Protein AF-A0A1B6IC34-F1 (afdb_monomer)

InterPro domains:
  IPR011598 Myc-type, basic helix-loop-helix (bHLH) domain [PF00010] (54-105)
  IPR011598 Myc-type, basic helix-loop-helix (bHLH) domain [PS50888] (53-105)
  IPR011598 Myc-type, basic helix-loop-helix (bHLH) domain [SM00353] (59-111)
  IPR032660 Transcription factor ATOH8, basic helix-loop-helix domain [cd11421] (47-114)
  IPR036638 Helix-loop-helix DNA-binding domain superfamily [G3DSA:4.10.280.10] (43-116)
  IPR036638 Helix-loop-helix DNA-binding domain superfamily [SSF47459] (51-109)
  IPR050359 Basic helix-loop-helix transcription factors [PTHR19290] (27-142)

Structure (mmCIF, N/CA/C/O backbone):
data_AF-A0A1B6IC34-F1
#
_entry.id   AF-A0A1B6IC34-F1
#
loop_
_atom_site.group_PDB
_atom_site.id
_atom_site.type_symbol
_atom_site.label_atom_id
_atom_site.label_alt_id
_atom_site.label_comp_id
_atom_site.label_asym_id
_atom_site.label_entity_id
_a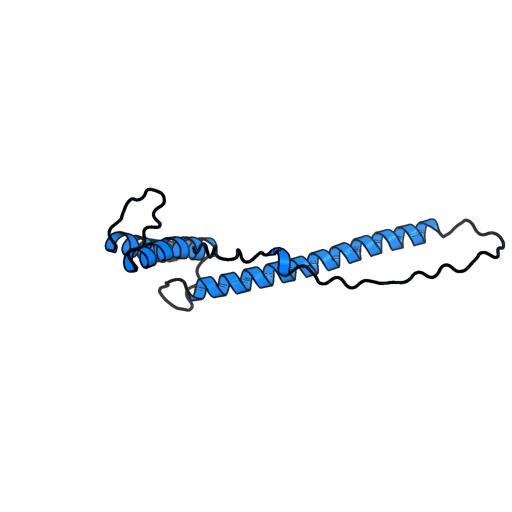tom_site.label_seq_id
_atom_site.pdbx_PDB_ins_code
_atom_site.Cartn_x
_atom_site.Cartn_y
_atom_site.Cartn_z
_atom_site.occupancy
_atom_site.B_iso_or_equiv
_atom_site.auth_seq_id
_atom_site.auth_comp_id
_atom_site.auth_asym_id
_atom_site.auth_atom_id
_atom_site.pdbx_PDB_model_num
ATOM 1 N N . ASP A 1 1 ? -5.465 -38.919 10.423 1.00 40.28 1 ASP A N 1
ATOM 2 C CA . ASP A 1 1 ? -6.513 -38.558 9.458 1.00 40.28 1 ASP A CA 1
ATOM 3 C C . ASP A 1 1 ? -7.105 -37.241 9.945 1.00 40.28 1 ASP A C 1
ATOM 5 O O . ASP A 1 1 ? -7.629 -37.231 11.043 1.00 40.28 1 ASP A O 1
ATOM 9 N N . SER A 1 2 ? -6.859 -36.056 9.394 1.00 43.56 2 SER A N 1
ATOM 10 C CA . SER A 1 2 ? -6.513 -35.659 8.033 1.00 43.56 2 SER A CA 1
ATOM 11 C C . SER A 1 2 ? -5.591 -34.439 8.106 1.00 43.56 2 SER A C 1
ATOM 13 O O . SER A 1 2 ? -5.920 -33.436 8.734 1.00 43.56 2 SER A O 1
ATOM 15 N N . GLY A 1 3 ? -4.408 -34.538 7.503 1.00 40.66 3 GLY A N 1
ATOM 16 C CA . GLY A 1 3 ? -3.473 -33.427 7.370 1.00 40.66 3 GLY A CA 1
ATOM 17 C C . GLY A 1 3 ? -3.580 -32.840 5.975 1.00 40.66 3 GLY A C 1
ATOM 18 O O . GLY A 1 3 ? -2.841 -33.264 5.093 1.00 40.66 3 GLY A O 1
ATOM 19 N N . ASP A 1 4 ? -4.471 -31.871 5.777 1.00 43.59 4 ASP A N 1
ATOM 20 C CA . ASP A 1 4 ? -4.509 -31.098 4.535 1.00 43.59 4 ASP A CA 1
ATOM 21 C C . ASP A 1 4 ? -3.643 -29.846 4.716 1.00 43.59 4 ASP A C 1
ATOM 23 O O . ASP A 1 4 ? -4.082 -28.755 5.085 1.00 43.59 4 ASP A O 1
ATOM 27 N N . ARG A 1 5 ? -2.331 -30.057 4.565 1.00 49.16 5 ARG A N 1
ATOM 28 C CA . ARG A 1 5 ? -1.345 -28.981 4.485 1.00 49.16 5 ARG A CA 1
ATOM 29 C C . ARG A 1 5 ? -1.682 -28.147 3.257 1.00 49.16 5 ARG A C 1
ATOM 31 O O . ARG A 1 5 ? -1.454 -28.590 2.132 1.00 49.16 5 ARG A O 1
ATOM 38 N N . LEU A 1 6 ? -2.174 -26.934 3.512 1.00 43.44 6 LEU A N 1
ATOM 39 C CA . LEU A 1 6 ? -2.269 -25.829 2.563 1.00 43.44 6 LEU A CA 1
ATOM 40 C C . LEU A 1 6 ? -1.116 -25.910 1.560 1.00 43.44 6 LEU A C 1
ATOM 42 O O . LEU A 1 6 ? 0.053 -25.719 1.910 1.00 43.44 6 LEU A O 1
ATOM 46 N N . ARG A 1 7 ? -1.465 -26.231 0.312 1.00 50.75 7 ARG A N 1
ATOM 47 C CA . ARG A 1 7 ? -0.552 -26.157 -0.819 1.00 50.75 7 ARG A CA 1
ATOM 48 C C . ARG A 1 7 ? -0.025 -24.734 -0.879 1.00 50.75 7 ARG A C 1
ATOM 50 O O . ARG A 1 7 ? -0.727 -23.809 -1.276 1.00 50.75 7 ARG A O 1
ATOM 57 N N . VAL A 1 8 ? 1.226 -24.586 -0.463 1.00 44.06 8 VAL A N 1
ATOM 58 C CA . VAL A 1 8 ? 2.094 -23.482 -0.846 1.00 44.06 8 VAL A CA 1
ATOM 59 C C . VAL A 1 8 ? 1.882 -23.227 -2.335 1.00 44.06 8 VAL A C 1
ATOM 61 O O . VAL A 1 8 ? 2.185 -24.079 -3.172 1.00 44.06 8 VAL A O 1
ATOM 64 N N . PHE A 1 9 ? 1.302 -22.072 -2.662 1.00 38.81 9 PHE A N 1
ATOM 65 C CA . PHE A 1 9 ? 1.313 -21.539 -4.015 1.00 38.81 9 PHE A CA 1
ATOM 66 C C . PHE A 1 9 ? 2.782 -21.325 -4.379 1.00 38.81 9 PHE A C 1
ATOM 68 O O . PHE A 1 9 ? 3.383 -20.303 -4.052 1.00 38.81 9 PHE A O 1
ATOM 75 N N . SER A 1 10 ? 3.382 -22.352 -4.981 1.00 39.47 10 SER A N 1
ATOM 76 C CA . SER A 1 10 ? 4.739 -22.283 -5.489 1.00 39.47 10 SER A CA 1
ATOM 77 C C . SER A 1 10 ? 4.759 -21.254 -6.611 1.00 39.47 10 SER A C 1
ATOM 79 O O . SER A 1 10 ? 4.187 -21.448 -7.686 1.00 39.47 10 SER A O 1
ATOM 81 N N . VAL A 1 11 ? 5.437 -20.145 -6.340 1.00 47.09 11 VAL A N 1
ATOM 82 C CA . VAL A 1 11 ? 5.764 -19.089 -7.304 1.00 47.09 11 VAL A CA 1
ATOM 83 C C . VAL A 1 11 ? 6.638 -19.595 -8.465 1.00 47.09 11 VAL A C 1
ATOM 85 O O . VAL A 1 11 ? 6.862 -18.856 -9.418 1.00 47.09 11 VAL A O 1
ATOM 88 N N . GLU A 1 12 ? 7.080 -20.859 -8.448 1.00 44.59 12 GLU A N 1
ATOM 89 C CA . GLU A 1 12 ? 7.810 -21.488 -9.558 1.00 44.59 12 GLU A CA 1
ATOM 90 C C . GLU A 1 12 ? 6.947 -21.820 -10.786 1.00 44.59 12 GLU A C 1
ATOM 92 O O . GLU A 1 12 ? 7.492 -22.068 -11.861 1.00 44.59 12 GLU A O 1
ATOM 97 N N . SER A 1 13 ? 5.614 -21.820 -10.675 1.00 39.88 13 SER A N 1
ATOM 98 C CA . SER A 1 13 ? 4.746 -22.245 -11.787 1.00 39.88 13 SER A CA 1
ATOM 99 C C . SER A 1 13 ? 4.685 -21.240 -12.953 1.00 39.88 13 SER A C 1
ATOM 101 O O . SER A 1 13 ? 4.384 -21.618 -14.082 1.00 39.88 13 SER A O 1
ATOM 103 N N . LEU A 1 14 ? 5.017 -19.962 -12.729 1.00 48.28 14 LEU A N 1
ATOM 104 C CA . LEU A 1 14 ? 4.786 -18.897 -13.718 1.00 48.28 14 LEU A CA 1
ATOM 105 C C . LEU A 1 14 ? 6.004 -18.510 -14.578 1.00 48.28 14 LEU A C 1
ATOM 107 O O . LEU A 1 14 ? 5.934 -17.544 -15.333 1.00 48.28 14 LEU A O 1
ATOM 111 N N . ILE A 1 15 ? 7.114 -19.254 -14.500 1.00 48.22 15 ILE A N 1
ATOM 112 C CA . ILE A 1 15 ? 8.312 -19.031 -15.335 1.00 48.22 15 ILE A CA 1
ATOM 113 C C . ILE A 1 15 ? 8.577 -20.259 -16.210 1.00 48.22 15 ILE A C 1
ATOM 115 O O . ILE A 1 15 ? 9.671 -20.824 -16.238 1.00 48.22 15 ILE A O 1
ATOM 119 N N . ARG A 1 16 ? 7.554 -20.711 -16.934 1.00 46.50 16 ARG A N 1
ATOM 120 C CA . ARG A 1 16 ? 7.734 -21.718 -17.979 1.00 46.50 16 ARG A CA 1
ATOM 121 C C . ARG A 1 16 ? 7.012 -21.318 -19.254 1.00 46.50 16 ARG A C 1
ATOM 123 O O . ARG A 1 16 ? 6.112 -22.010 -19.692 1.00 46.50 16 ARG A O 1
ATOM 130 N N . ASP A 1 17 ? 7.515 -20.261 -19.879 1.00 38.41 17 ASP A N 1
ATOM 131 C CA . ASP A 1 17 ? 7.458 -20.134 -21.332 1.00 38.41 17 ASP A CA 1
ATOM 132 C C . ASP A 1 17 ? 8.887 -20.190 -21.871 1.00 38.41 17 ASP A C 1
ATOM 134 O O . ASP A 1 17 ? 9.626 -19.206 -21.912 1.00 38.41 17 ASP A O 1
ATOM 138 N N . ARG A 1 18 ? 9.298 -21.406 -22.243 1.00 54.56 18 ARG A N 1
ATOM 139 C CA . ARG A 1 18 ? 10.313 -21.608 -23.277 1.00 54.56 18 ARG A CA 1
ATOM 140 C C . ARG A 1 18 ? 9.575 -21.863 -24.584 1.00 54.56 18 ARG A C 1
ATOM 142 O O . ARG A 1 18 ? 8.825 -22.834 -24.646 1.00 54.56 18 ARG A O 1
ATOM 149 N N . PRO A 1 19 ? 9.945 -21.163 -25.656 1.00 40.94 19 PRO A N 1
ATOM 150 C CA . PRO A 1 19 ? 10.016 -21.778 -26.964 1.00 40.94 19 PRO A CA 1
ATOM 151 C C . PRO A 1 19 ? 11.484 -22.089 -27.295 1.00 40.94 19 PRO A C 1
ATOM 153 O O . PRO A 1 19 ? 12.310 -21.194 -27.472 1.00 40.94 19 PRO A O 1
ATOM 156 N N . GLY A 1 20 ? 11.809 -23.387 -27.373 1.00 41.00 20 GLY A N 1
ATOM 157 C CA . GLY A 1 20 ? 12.744 -23.865 -28.402 1.00 41.00 20 GLY A CA 1
ATOM 158 C C . GLY A 1 20 ? 12.098 -23.622 -29.777 1.00 41.00 20 GLY A C 1
ATOM 159 O O . GLY A 1 20 ? 10.906 -23.364 -29.853 1.00 41.00 20 GLY A O 1
ATOM 160 N N . THR A 1 21 ? 12.768 -23.630 -30.916 1.00 45.91 21 THR A N 1
ATOM 161 C CA . THR A 1 21 ? 13.920 -24.404 -31.365 1.00 45.91 21 THR A CA 1
ATOM 162 C C . THR A 1 21 ? 14.368 -23.757 -32.678 1.00 45.91 21 THR A C 1
ATOM 164 O O . THR A 1 21 ? 13.541 -23.615 -33.576 1.00 45.91 21 THR A O 1
ATOM 167 N N . SER A 1 22 ? 15.646 -23.417 -32.836 1.00 39.50 22 SER A N 1
ATOM 168 C CA . SER A 1 22 ? 16.219 -23.186 -34.168 1.00 39.50 22 SER A CA 1
ATOM 169 C C . SER A 1 22 ? 17.123 -24.367 -34.474 1.00 39.50 22 SER A C 1
ATOM 171 O O . SER A 1 22 ? 18.246 -24.450 -33.984 1.00 39.50 22 SER A O 1
ATOM 173 N N . THR A 1 23 ? 16.581 -25.317 -35.228 1.00 40.22 23 THR A N 1
ATOM 174 C CA . THR A 1 23 ? 17.325 -26.380 -35.898 1.00 40.22 23 THR A CA 1
ATOM 175 C C . THR A 1 23 ? 18.385 -25.741 -36.791 1.00 40.22 23 THR A C 1
ATOM 177 O O . THR A 1 23 ? 18.058 -25.169 -37.830 1.00 40.22 23 THR A O 1
ATOM 180 N N . VAL A 1 24 ? 19.652 -25.808 -36.384 1.00 42.28 24 VAL A N 1
ATOM 181 C CA . VAL A 1 24 ? 20.776 -25.551 -37.286 1.00 42.28 24 VAL A CA 1
ATOM 182 C C . VAL A 1 24 ? 21.080 -26.882 -37.959 1.00 42.28 24 VAL A C 1
ATOM 184 O O . VAL A 1 24 ? 21.637 -27.786 -37.349 1.00 42.28 24 VAL A O 1
ATOM 187 N N . THR A 1 25 ? 20.613 -27.028 -39.193 1.00 41.41 25 THR A N 1
ATOM 188 C CA . THR A 1 25 ? 21.065 -28.066 -40.118 1.00 41.41 25 THR A CA 1
ATOM 189 C C . THR A 1 25 ? 22.486 -27.727 -40.560 1.00 41.41 25 THR A C 1
ATOM 191 O O . THR A 1 25 ? 22.691 -26.680 -41.176 1.00 41.41 25 THR A O 1
ATOM 194 N N . ASP A 1 26 ? 23.451 -28.594 -40.261 1.00 41.34 26 ASP A N 1
ATOM 195 C CA . ASP A 1 26 ? 24.785 -28.563 -40.866 1.00 41.34 26 ASP A CA 1
ATOM 196 C C . ASP A 1 26 ? 24.695 -28.932 -42.358 1.00 41.34 26 ASP A C 1
ATOM 198 O O . ASP A 1 26 ? 24.156 -29.996 -42.679 1.00 41.34 26 ASP A O 1
ATOM 202 N N . PRO A 1 27 ? 25.247 -28.136 -43.294 1.00 48.62 27 PRO A N 1
ATOM 203 C CA . PRO A 1 27 ? 25.599 -28.638 -44.607 1.00 48.62 27 PRO A CA 1
ATOM 204 C C . PRO A 1 27 ? 27.082 -29.024 -44.636 1.00 48.62 27 PRO A C 1
ATOM 206 O O . PRO A 1 27 ? 27.974 -28.274 -44.236 1.00 48.62 27 PRO A O 1
ATOM 209 N N . ALA A 1 28 ? 27.305 -30.239 -45.127 1.00 38.53 28 ALA A N 1
ATOM 210 C CA . ALA A 1 28 ? 28.590 -30.857 -45.384 1.00 38.53 28 ALA A CA 1
ATOM 211 C C . ALA A 1 28 ? 29.548 -29.979 -46.213 1.00 38.53 28 ALA A C 1
ATOM 213 O O . ALA A 1 28 ? 29.154 -29.182 -47.064 1.00 38.53 28 ALA A O 1
ATOM 214 N N . ALA A 1 29 ? 30.836 -30.188 -45.952 1.00 44.00 29 ALA A N 1
ATOM 215 C CA . ALA A 1 29 ? 31.971 -29.516 -46.560 1.00 44.00 29 ALA A CA 1
ATOM 216 C C . ALA A 1 29 ? 32.118 -2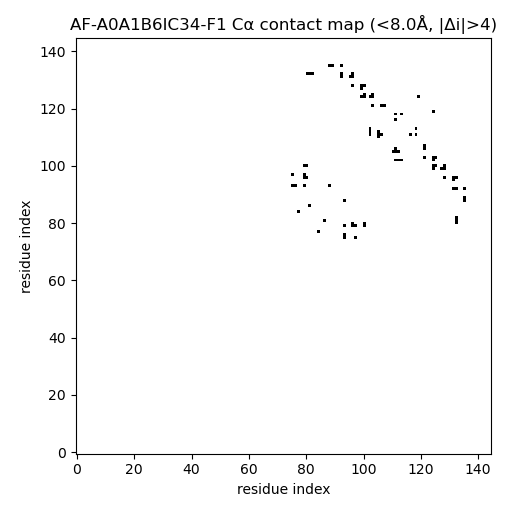9.772 -48.074 1.00 44.00 29 ALA A C 1
ATOM 218 O O . ALA A 1 29 ? 32.136 -30.918 -48.516 1.00 44.00 29 ALA A O 1
ATOM 219 N N . ALA A 1 30 ? 32.373 -28.702 -48.834 1.00 37.19 30 ALA A N 1
ATOM 220 C CA . ALA A 1 30 ? 33.141 -28.711 -50.082 1.00 37.19 30 ALA A CA 1
ATOM 221 C C . ALA A 1 30 ? 33.812 -27.330 -50.250 1.00 37.19 30 ALA A C 1
ATOM 223 O O . ALA A 1 30 ? 33.164 -26.298 -50.085 1.00 37.19 30 ALA A O 1
ATOM 224 N N . GLY A 1 31 ? 35.134 -27.313 -50.447 1.00 42.59 31 GLY A N 1
ATOM 225 C CA . GLY A 1 31 ? 35.992 -26.136 -50.252 1.00 42.59 31 GLY A CA 1
ATOM 226 C C . GLY A 1 31 ? 36.101 -25.150 -51.421 1.00 42.59 31 GLY A C 1
ATOM 227 O O . GLY A 1 31 ? 35.630 -25.415 -52.520 1.00 42.59 31 GLY A O 1
ATOM 228 N N . THR A 1 32 ? 36.757 -24.008 -51.168 1.00 44.09 32 THR A N 1
ATOM 229 C CA . THR A 1 32 ? 37.902 -23.434 -51.926 1.00 44.09 32 THR A CA 1
ATOM 230 C C . THR A 1 32 ? 38.261 -22.015 -51.435 1.00 44.09 32 THR A C 1
ATOM 232 O O . THR A 1 32 ? 37.409 -21.209 -51.082 1.00 44.09 32 THR A O 1
ATOM 235 N N . ASP A 1 33 ? 39.573 -21.781 -51.369 1.00 41.09 33 ASP A N 1
ATOM 236 C CA . ASP A 1 33 ? 40.377 -20.555 -51.504 1.00 41.09 33 ASP A CA 1
ATOM 237 C C . ASP A 1 33 ? 40.018 -19.169 -50.900 1.00 41.09 33 ASP A C 1
ATOM 239 O O . ASP A 1 33 ? 39.080 -18.473 -51.268 1.00 41.09 33 ASP A O 1
ATOM 243 N N . LYS A 1 34 ? 40.982 -18.708 -50.078 1.00 50.25 34 LYS A N 1
ATOM 244 C CA . LYS A 1 34 ? 41.549 -17.343 -49.938 1.00 50.25 34 LYS A CA 1
ATOM 245 C C . LYS A 1 34 ? 40.598 -16.130 -49.869 1.00 50.25 34 LYS A C 1
ATOM 247 O O . LYS A 1 34 ? 40.218 -15.567 -50.888 1.00 50.25 34 LYS A O 1
ATOM 252 N N . LYS A 1 35 ? 40.469 -15.568 -48.652 1.00 40.62 35 LYS A N 1
ATOM 253 C CA . LYS A 1 35 ? 40.607 -14.119 -48.322 1.00 40.62 35 LYS A CA 1
ATOM 254 C C . LYS A 1 35 ? 40.581 -13.907 -46.791 1.00 40.62 35 LYS A C 1
ATOM 256 O O . LYS A 1 35 ? 39.529 -13.756 -46.177 1.00 40.62 35 LYS A O 1
ATOM 261 N N . LYS A 1 36 ? 41.757 -13.904 -46.145 1.00 50.03 36 LYS A N 1
ATOM 262 C CA . LYS A 1 36 ? 41.928 -13.487 -44.736 1.00 50.03 36 LYS A CA 1
ATOM 263 C C . LYS A 1 36 ? 41.979 -11.954 -44.690 1.00 50.03 36 LYS A C 1
ATOM 265 O O . LYS A 1 36 ? 42.970 -11.383 -45.125 1.00 50.03 36 LYS A O 1
ATOM 270 N N . GLY A 1 37 ? 40.933 -11.293 -44.185 1.00 52.12 37 GLY A N 1
ATOM 271 C CA . GLY A 1 37 ? 40.975 -9.833 -43.996 1.00 52.12 37 GLY A CA 1
ATOM 272 C C . GLY A 1 37 ? 39.778 -9.145 -43.324 1.00 52.12 37 GLY A C 1
ATOM 273 O O . GLY A 1 37 ? 39.975 -8.092 -42.733 1.00 52.12 37 GLY A O 1
ATOM 274 N N . THR A 1 38 ? 38.564 -9.714 -43.333 1.00 54.38 38 THR A N 1
ATOM 275 C CA . THR A 1 38 ? 37.353 -8.950 -42.915 1.00 54.38 38 THR A CA 1
ATOM 276 C C . THR A 1 38 ? 36.442 -9.662 -41.904 1.00 54.38 38 THR A C 1
ATOM 278 O O . THR A 1 38 ? 35.508 -9.065 -41.372 1.00 54.38 38 THR A O 1
ATOM 281 N N . SER A 1 39 ? 36.723 -10.929 -41.585 1.00 56.31 39 SER A N 1
ATOM 282 C CA . SER A 1 39 ? 35.858 -11.774 -40.743 1.00 56.31 39 SER A CA 1
ATOM 283 C C . SER A 1 39 ? 35.812 -11.327 -39.271 1.00 56.31 39 SER A C 1
ATOM 285 O O . SER A 1 39 ? 34.728 -11.204 -38.697 1.00 56.31 39 SER A O 1
ATOM 287 N N . ILE A 1 40 ? 36.953 -10.947 -38.683 1.00 57.78 40 ILE A N 1
ATOM 288 C CA . ILE A 1 40 ? 37.057 -10.634 -37.245 1.00 57.78 40 ILE A CA 1
ATOM 289 C C . ILE A 1 40 ? 36.197 -9.421 -36.843 1.00 57.78 40 ILE A C 1
ATOM 291 O O . ILE A 1 40 ? 35.522 -9.460 -35.816 1.00 57.78 40 ILE A O 1
ATOM 295 N N . GLN A 1 41 ? 36.141 -8.363 -37.664 1.00 59.16 41 GLN A N 1
ATOM 296 C CA . GLN A 1 41 ? 35.313 -7.183 -37.364 1.00 59.16 41 GLN A CA 1
ATOM 297 C C . GLN A 1 41 ? 33.807 -7.477 -37.446 1.00 59.16 41 GLN A C 1
ATOM 299 O O . GLN A 1 41 ? 33.036 -6.937 -36.649 1.00 59.16 41 GLN A O 1
ATOM 304 N N . SER A 1 42 ? 33.378 -8.342 -38.371 1.00 60.56 42 SER A N 1
ATOM 305 C CA . SER A 1 42 ? 31.970 -8.744 -38.498 1.00 60.56 42 SER A CA 1
ATOM 306 C C . SER A 1 42 ? 31.515 -9.601 -37.311 1.00 60.56 42 SER A C 1
ATOM 308 O O . SER A 1 42 ? 30.455 -9.349 -36.737 1.00 60.56 42 SER A O 1
ATOM 310 N N . GLN A 1 43 ? 32.372 -10.523 -36.857 1.00 61.03 43 GLN A N 1
ATOM 311 C CA . GLN A 1 43 ? 32.140 -11.360 -35.680 1.00 61.03 43 GLN A CA 1
ATOM 312 C C . GLN A 1 43 ? 32.071 -10.521 -34.398 1.00 61.03 43 GLN A C 1
ATOM 314 O O . GLN A 1 43 ? 31.185 -10.713 -33.567 1.00 61.03 43 GLN A O 1
ATOM 319 N N . GLN A 1 44 ? 32.952 -9.524 -34.263 1.00 62.47 44 GLN A N 1
ATOM 320 C CA . GLN A 1 44 ? 32.989 -8.648 -33.093 1.00 62.47 44 GLN A CA 1
ATOM 321 C C . GLN A 1 44 ? 31.788 -7.685 -33.033 1.00 62.47 44 GLN A C 1
ATOM 323 O O . GLN A 1 44 ? 31.291 -7.392 -31.944 1.00 62.47 44 GLN A O 1
ATOM 328 N N . ARG A 1 45 ? 31.282 -7.206 -34.182 1.00 63.06 45 ARG A N 1
ATOM 329 C CA . ARG A 1 45 ? 30.026 -6.430 -34.259 1.00 63.06 45 ARG A CA 1
ATOM 330 C C . ARG A 1 45 ? 28.809 -7.297 -33.934 1.00 63.06 45 ARG A C 1
ATOM 332 O O . ARG A 1 45 ? 27.960 -6.862 -33.164 1.00 63.06 45 ARG A O 1
ATOM 339 N N . ASN A 1 46 ? 28.763 -8.526 -34.447 1.00 68.75 46 ASN A N 1
ATOM 340 C CA . ASN A 1 46 ? 27.684 -9.472 -34.167 1.00 68.75 46 ASN A CA 1
ATOM 341 C C . ASN A 1 46 ? 27.620 -9.825 -32.665 1.00 68.75 46 ASN A C 1
ATOM 343 O O . ASN A 1 46 ? 26.569 -9.707 -32.044 1.00 68.75 46 ASN A O 1
ATOM 347 N N . TYR A 1 47 ? 28.762 -10.089 -32.022 1.00 66.38 47 TYR A N 1
ATOM 348 C CA . TYR A 1 47 ? 28.820 -10.333 -30.573 1.00 66.38 47 TYR A CA 1
ATOM 349 C C . TYR A 1 47 ? 28.339 -9.131 -29.733 1.00 66.38 47 TYR A C 1
ATOM 351 O O . TYR A 1 47 ? 27.592 -9.288 -28.762 1.00 66.38 47 TYR A O 1
ATOM 359 N N . LYS A 1 48 ? 28.717 -7.904 -30.124 1.00 71.44 48 LYS A N 1
ATOM 360 C CA . LYS A 1 48 ? 28.245 -6.665 -29.475 1.00 71.44 48 LYS A CA 1
ATOM 361 C C . LYS A 1 48 ? 26.734 -6.459 -29.652 1.00 71.44 48 LYS A C 1
ATOM 363 O O . LYS A 1 48 ? 26.069 -6.046 -28.701 1.00 71.44 48 LYS A O 1
ATOM 368 N N . ASN A 1 49 ? 26.187 -6.790 -30.821 1.00 72.62 49 ASN A N 1
ATOM 369 C CA . ASN A 1 49 ? 24.753 -6.703 -31.106 1.00 72.62 49 ASN A CA 1
ATOM 370 C C . ASN A 1 49 ? 23.958 -7.750 -30.321 1.00 72.62 49 ASN A C 1
ATOM 372 O O . ASN A 1 49 ? 22.999 -7.383 -29.647 1.00 72.62 49 ASN A O 1
ATOM 376 N N . MET A 1 50 ? 24.432 -8.999 -30.271 1.00 72.56 50 MET A N 1
ATOM 377 C CA . MET A 1 50 ? 23.825 -10.047 -29.447 1.00 72.56 50 MET A CA 1
ATOM 378 C C . MET A 1 50 ? 23.809 -9.679 -27.958 1.00 72.56 50 MET A C 1
ATOM 380 O O . MET A 1 50 ? 22.838 -9.936 -27.248 1.00 72.56 50 MET A O 1
ATOM 384 N N . THR A 1 51 ? 24.870 -9.027 -27.470 1.00 82.88 51 THR A N 1
ATOM 385 C CA . THR A 1 51 ? 24.937 -8.532 -26.085 1.00 82.88 51 THR A CA 1
ATOM 386 C C . THR A 1 51 ? 23.940 -7.389 -25.848 1.00 82.88 51 THR A C 1
ATOM 388 O O . THR A 1 51 ? 23.305 -7.319 -24.793 1.00 82.88 51 THR A O 1
ATOM 391 N N . ARG A 1 52 ? 23.753 -6.502 -26.836 1.00 89.00 52 ARG A N 1
ATOM 392 C CA . ARG A 1 52 ? 22.759 -5.418 -26.788 1.00 89.00 52 ARG A CA 1
ATOM 393 C C . ARG A 1 52 ? 21.331 -5.958 -26.798 1.00 89.00 52 ARG A C 1
ATOM 395 O O . ARG A 1 52 ? 20.526 -5.476 -26.009 1.00 89.00 52 ARG A O 1
ATOM 402 N N . GLU A 1 53 ? 21.028 -6.939 -27.638 1.00 89.44 53 GLU A N 1
ATOM 403 C CA . GLU A 1 53 ? 19.711 -7.582 -27.713 1.00 89.44 53 GLU A CA 1
ATOM 404 C C . GLU A 1 53 ? 19.355 -8.282 -26.403 1.00 89.44 53 GLU A C 1
ATOM 406 O O . GLU A 1 53 ? 18.304 -7.994 -25.836 1.00 89.44 53 GLU A O 1
ATOM 411 N N . ARG A 1 54 ? 20.279 -9.072 -25.835 1.00 92.06 54 ARG A N 1
ATOM 412 C CA . ARG A 1 54 ? 20.099 -9.676 -24.500 1.00 92.06 54 ARG A CA 1
ATOM 413 C C . ARG A 1 54 ? 19.823 -8.625 -23.428 1.00 92.06 54 ARG A C 1
ATOM 415 O O . ARG A 1 54 ? 18.961 -8.817 -22.575 1.00 92.06 54 ARG A O 1
ATOM 422 N N . ARG A 1 55 ? 20.525 -7.487 -23.474 1.00 94.75 55 ARG A N 1
ATOM 423 C CA . ARG A 1 55 ? 20.285 -6.374 -22.547 1.00 94.75 55 ARG A CA 1
ATOM 424 C C . ARG A 1 55 ? 18.910 -5.741 -22.762 1.00 94.75 55 ARG A C 1
ATOM 426 O O . ARG A 1 55 ? 18.248 -5.417 -21.781 1.00 94.75 55 ARG A O 1
ATOM 433 N N . ILE A 1 56 ? 18.477 -5.531 -24.005 1.00 94.81 56 ILE A N 1
ATOM 434 C CA . ILE A 1 56 ? 17.148 -4.977 -24.315 1.00 94.81 56 ILE A CA 1
ATOM 435 C C . ILE A 1 56 ? 16.056 -5.918 -23.807 1.00 94.81 56 ILE A C 1
ATOM 437 O O . ILE A 1 56 ? 15.133 -5.462 -23.135 1.00 94.81 56 ILE A O 1
ATOM 441 N N . GLU A 1 57 ? 16.195 -7.216 -24.062 1.00 95.31 57 GLU A N 1
ATOM 442 C CA . GLU A 1 57 ? 15.260 -8.235 -23.598 1.00 95.31 57 GLU A CA 1
ATOM 443 C C . GLU A 1 57 ? 15.200 -8.288 -22.064 1.00 95.31 57 GLU A C 1
ATOM 445 O O . GLU A 1 57 ? 14.115 -8.246 -21.487 1.00 95.31 57 GLU A O 1
ATOM 450 N N . ALA A 1 58 ? 16.350 -8.271 -21.383 1.00 95.94 58 ALA A N 1
ATOM 451 C CA . ALA A 1 58 ? 16.405 -8.207 -19.924 1.00 95.94 58 ALA A CA 1
ATOM 452 C C . ALA A 1 58 ? 15.710 -6.949 -19.366 1.00 95.94 58 ALA A C 1
ATOM 454 O O . ALA A 1 58 ? 14.935 -7.042 -18.416 1.00 95.94 58 ALA A O 1
ATOM 455 N N . ASN A 1 59 ? 15.915 -5.781 -19.986 1.00 97.94 59 ASN A N 1
ATOM 456 C CA . ASN A 1 59 ? 15.227 -4.544 -19.598 1.00 97.94 59 ASN A CA 1
ATOM 457 C C . ASN A 1 59 ? 13.718 -4.592 -19.876 1.00 97.94 59 ASN A C 1
ATOM 459 O O . ASN A 1 59 ? 12.934 -3.998 -19.137 1.00 97.94 59 ASN A O 1
ATOM 463 N N . ALA A 1 60 ? 13.288 -5.253 -20.953 1.00 97.69 60 ALA A N 1
ATOM 464 C CA . ALA A 1 60 ? 11.870 -5.463 -21.227 1.00 97.69 60 ALA A CA 1
ATOM 465 C C . ALA A 1 60 ? 11.234 -6.341 -20.141 1.00 97.69 60 ALA A C 1
ATOM 467 O O . ALA A 1 60 ? 10.207 -5.964 -19.582 1.00 97.69 60 ALA A O 1
ATOM 468 N N . ARG A 1 61 ? 11.893 -7.442 -19.764 1.00 98.06 61 ARG A N 1
ATOM 469 C CA . ARG A 1 61 ? 11.443 -8.317 -18.672 1.00 98.06 61 ARG A CA 1
ATOM 470 C C . ARG A 1 61 ? 11.366 -7.582 -17.336 1.00 98.06 61 ARG A C 1
ATOM 472 O O . ARG A 1 61 ? 10.367 -7.718 -16.637 1.00 98.06 61 ARG A O 1
ATOM 479 N N . GLU A 1 62 ? 12.368 -6.768 -16.998 1.00 98.19 62 GLU A N 1
ATOM 480 C CA . GLU A 1 62 ? 12.345 -6.008 -15.741 1.00 98.19 62 GLU A CA 1
ATOM 481 C C . GLU A 1 62 ? 11.216 -4.975 -15.717 1.00 98.19 62 GLU A C 1
ATOM 483 O O . GLU A 1 62 ? 10.537 -4.835 -14.701 1.00 98.19 62 GLU A O 1
ATOM 488 N N . ARG A 1 63 ? 10.939 -4.305 -16.845 1.00 98.44 63 ARG A N 1
ATOM 489 C CA . ARG A 1 63 ? 9.767 -3.424 -16.954 1.00 98.44 63 ARG A CA 1
ATOM 490 C C . ARG A 1 63 ? 8.476 -4.184 -16.674 1.00 98.44 63 ARG A C 1
ATOM 492 O O . ARG A 1 63 ? 7.689 -3.731 -15.847 1.00 98.44 63 ARG A O 1
ATOM 499 N N . THR A 1 64 ? 8.281 -5.351 -17.287 1.00 98.25 64 THR A N 1
ATOM 500 C CA . THR A 1 64 ? 7.112 -6.202 -17.015 1.00 98.25 64 THR A CA 1
ATOM 501 C C . THR A 1 64 ? 7.027 -6.583 -15.538 1.00 98.25 64 THR A C 1
ATOM 503 O O . THR A 1 64 ? 5.976 -6.405 -14.926 1.00 98.25 64 THR A O 1
ATOM 506 N N . ARG A 1 65 ? 8.140 -7.011 -14.926 1.00 98.44 65 ARG A N 1
ATOM 507 C CA . ARG A 1 65 ? 8.199 -7.347 -13.494 1.00 98.44 65 ARG A CA 1
ATOM 508 C C . ARG A 1 65 ? 7.753 -6.173 -12.618 1.00 98.44 65 ARG A C 1
ATOM 510 O O . ARG A 1 65 ? 6.926 -6.343 -11.724 1.00 98.44 65 ARG A O 1
ATOM 517 N N . VAL A 1 66 ? 8.263 -4.971 -12.892 1.00 98.44 66 VAL A N 1
ATOM 518 C CA . VAL A 1 66 ? 7.900 -3.748 -12.160 1.00 98.44 66 VAL A CA 1
ATOM 519 C C . VAL A 1 66 ? 6.437 -3.359 -12.386 1.00 98.44 66 VAL A C 1
ATOM 521 O O . VAL A 1 66 ? 5.789 -2.913 -11.436 1.00 98.44 66 VAL A O 1
ATOM 524 N N . HIS A 1 67 ? 5.891 -3.544 -13.593 1.00 98.25 67 HIS A N 1
ATOM 525 C CA . HIS A 1 67 ? 4.470 -3.312 -13.863 1.00 98.25 67 HIS A CA 1
ATOM 526 C C . HIS A 1 67 ? 3.583 -4.243 -13.030 1.00 98.25 67 HIS A C 1
ATOM 528 O O . HIS A 1 67 ? 2.653 -3.763 -12.382 1.00 98.25 67 HIS A O 1
ATOM 534 N N . THR A 1 68 ? 3.912 -5.536 -12.958 1.00 98.06 68 THR A N 1
ATOM 535 C CA . THR A 1 68 ? 3.192 -6.503 -12.115 1.00 98.06 68 THR A CA 1
ATOM 536 C C . THR A 1 68 ? 3.246 -6.116 -10.637 1.00 98.06 68 THR A C 1
ATOM 538 O O . THR A 1 68 ? 2.213 -6.089 -9.969 1.00 98.06 68 THR A O 1
ATOM 541 N N . ILE A 1 69 ? 4.429 -5.755 -10.126 1.00 98.19 69 ILE A N 1
ATOM 542 C CA . ILE A 1 69 ? 4.596 -5.329 -8.727 1.00 98.19 69 ILE A CA 1
ATOM 543 C C . ILE A 1 69 ? 3.775 -4.069 -8.440 1.00 98.19 69 ILE A C 1
ATOM 545 O O . ILE A 1 69 ? 3.107 -3.990 -7.413 1.00 98.19 69 ILE A O 1
ATOM 549 N N . SER A 1 70 ? 3.811 -3.089 -9.344 1.00 97.50 70 SER A N 1
ATOM 550 C CA . SER A 1 70 ? 3.057 -1.840 -9.192 1.00 97.50 70 SER A CA 1
ATOM 551 C C . SER A 1 70 ? 1.548 -2.094 -9.163 1.00 97.50 70 SER A C 1
ATOM 553 O O . SER A 1 70 ? 0.871 -1.574 -8.283 1.00 97.50 70 SER A O 1
ATOM 555 N N . ALA A 1 71 ? 1.032 -2.961 -10.039 1.00 97.12 71 ALA A N 1
ATOM 556 C CA . ALA A 1 71 ? -0.387 -3.318 -10.061 1.00 97.12 71 ALA A CA 1
ATOM 557 C C . ALA A 1 71 ? -0.842 -4.036 -8.774 1.00 97.12 71 ALA A C 1
ATOM 559 O O . ALA A 1 71 ? -1.898 -3.725 -8.214 1.00 97.12 71 ALA A O 1
ATOM 560 N N . ALA A 1 72 ? -0.028 -4.964 -8.257 1.00 97.75 72 ALA A N 1
ATOM 561 C CA . ALA A 1 72 ? -0.292 -5.616 -6.973 1.00 97.75 72 ALA A CA 1
ATOM 562 C C . ALA A 1 72 ? -0.266 -4.608 -5.812 1.00 97.75 72 ALA A C 1
ATOM 564 O O . ALA A 1 72 ? -1.123 -4.637 -4.929 1.00 97.75 72 ALA A O 1
ATOM 565 N N . PHE A 1 73 ? 0.682 -3.670 -5.841 1.00 97.44 73 PHE A N 1
ATOM 566 C CA . PHE A 1 73 ? 0.788 -2.610 -4.846 1.00 97.44 73 PHE A CA 1
ATOM 567 C C . PHE A 1 73 ? -0.422 -1.660 -4.867 1.00 97.44 73 PHE A C 1
ATOM 569 O O . PHE A 1 73 ? -0.932 -1.289 -3.811 1.00 97.44 73 PHE A O 1
ATOM 576 N N . ASP A 1 74 ? -0.931 -1.305 -6.048 1.00 95.06 74 ASP A N 1
ATOM 577 C CA . ASP A 1 74 ? -2.144 -0.490 -6.181 1.00 95.06 74 ASP A CA 1
ATOM 578 C C . ASP A 1 74 ? -3.388 -1.224 -5.669 1.00 95.06 74 ASP A C 1
ATOM 580 O O . ASP A 1 74 ? -4.269 -0.611 -5.062 1.00 95.06 74 ASP A O 1
ATOM 584 N N . THR A 1 75 ? -3.441 -2.545 -5.852 1.00 96.25 75 THR A N 1
ATOM 585 C CA . THR A 1 75 ? -4.497 -3.391 -5.278 1.00 96.25 75 THR A CA 1
ATOM 586 C C . THR A 1 75 ? -4.444 -3.362 -3.751 1.00 96.25 75 THR A C 1
ATOM 588 O O . THR A 1 75 ? -5.463 -3.106 -3.111 1.00 96.25 75 THR A O 1
ATOM 591 N N . LEU A 1 76 ? -3.252 -3.520 -3.159 1.00 96.88 76 LEU A N 1
ATOM 592 C CA . LEU A 1 76 ? -3.059 -3.382 -1.713 1.00 96.88 76 LEU A CA 1
ATOM 593 C C . LEU A 1 76 ? -3.501 -1.999 -1.225 1.00 96.88 76 LEU A C 1
ATOM 595 O O . LEU A 1 76 ? -4.240 -1.889 -0.253 1.00 96.88 76 LEU A O 1
ATOM 599 N N . ARG A 1 77 ? -3.101 -0.934 -1.924 1.00 95.19 77 ARG A N 1
ATOM 600 C CA . ARG A 1 77 ? -3.460 0.438 -1.556 1.00 95.19 77 ARG A CA 1
ATOM 601 C C . ARG A 1 77 ? -4.970 0.671 -1.514 1.00 95.19 77 ARG A C 1
ATOM 603 O O . ARG A 1 77 ? -5.423 1.435 -0.671 1.00 95.19 77 ARG A O 1
ATOM 610 N N . ARG A 1 78 ? -5.739 0.034 -2.399 1.00 93.81 78 ARG A N 1
ATOM 611 C CA . ARG A 1 78 ? -7.210 0.122 -2.401 1.00 93.81 78 ARG A CA 1
ATOM 612 C C . ARG A 1 78 ? -7.855 -0.622 -1.230 1.00 93.81 78 ARG A C 1
ATOM 614 O O . ARG A 1 78 ? -8.939 -0.233 -0.814 1.00 93.81 78 ARG A O 1
ATOM 621 N N . ALA A 1 79 ? -7.209 -1.670 -0.722 1.00 95.06 79 ALA A N 1
ATOM 622 C CA . ALA A 1 79 ? -7.697 -2.469 0.404 1.00 95.06 79 ALA A CA 1
ATOM 623 C C . ALA A 1 79 ? -7.334 -1.878 1.781 1.00 95.06 79 ALA A C 1
ATOM 625 O O . ALA A 1 79 ? -7.918 -2.256 2.792 1.00 95.06 79 ALA A O 1
ATOM 626 N N . VAL A 1 80 ? -6.353 -0.974 1.832 1.00 94.62 80 VAL A N 1
ATOM 627 C CA . VAL A 1 80 ? -5.850 -0.362 3.067 1.00 94.62 80 VAL A CA 1
ATOM 628 C C . VAL A 1 80 ? -6.704 0.854 3.467 1.00 94.62 80 VAL A C 1
ATOM 630 O O . VAL A 1 80 ? -7.049 1.662 2.601 1.00 94.62 80 VAL A O 1
ATOM 633 N N . PRO A 1 81 ? -7.019 1.043 4.766 1.00 93.81 81 PRO A N 1
ATOM 634 C CA . PRO A 1 81 ? -7.787 2.194 5.234 1.00 93.81 81 PRO A CA 1
ATOM 635 C C . PRO A 1 81 ? -7.049 3.520 4.996 1.00 93.81 81 PRO A C 1
ATOM 637 O O . PRO A 1 81 ? -5.847 3.647 5.235 1.00 93.81 81 PRO A O 1
ATOM 640 N N . ALA A 1 82 ? -7.796 4.528 4.546 1.00 91.69 82 ALA A N 1
ATOM 641 C CA . ALA A 1 82 ? -7.318 5.878 4.256 1.00 91.69 82 ALA A CA 1
ATOM 642 C C . ALA A 1 82 ? -8.452 6.900 4.461 1.00 91.69 82 ALA A C 1
ATOM 644 O O . ALA A 1 82 ? -9.623 6.528 4.467 1.00 91.69 82 ALA A O 1
ATOM 645 N N . TYR A 1 83 ? -8.130 8.194 4.573 1.00 87.44 83 TYR A N 1
ATOM 646 C CA . TYR A 1 83 ? -9.136 9.263 4.706 1.00 87.44 83 TYR A CA 1
ATOM 647 C C . TYR A 1 83 ? -9.975 9.465 3.444 1.00 87.44 83 TYR A C 1
ATOM 649 O O . TYR A 1 83 ? -11.094 9.964 3.502 1.00 87.44 83 TYR A O 1
ATOM 657 N N . SER A 1 84 ? -9.414 9.128 2.286 1.00 85.31 84 SER A N 1
ATOM 658 C CA . SER A 1 84 ? -10.094 9.205 1.000 1.00 85.31 84 SER A CA 1
ATOM 659 C C . SER A 1 84 ? -9.528 8.147 0.067 1.00 85.31 84 SER A C 1
ATOM 661 O O . SER A 1 84 ? -8.319 7.909 0.062 1.00 85.31 84 SER A O 1
ATOM 663 N N . HIS A 1 85 ? -10.377 7.579 -0.791 1.00 79.31 85 HIS A N 1
ATOM 664 C CA . HIS A 1 85 ? -9.970 6.618 -1.821 1.00 79.31 85 HIS A CA 1
ATOM 665 C C . HIS A 1 85 ? -8.850 7.149 -2.734 1.00 79.31 85 HIS A C 1
ATOM 667 O O . HIS A 1 85 ? -8.033 6.377 -3.228 1.00 79.31 85 HIS A O 1
ATOM 673 N N . ASN A 1 86 ? -8.769 8.473 -2.913 1.00 81.62 86 ASN A N 1
ATOM 674 C CA . ASN A 1 86 ? -7.758 9.127 -3.746 1.00 81.62 86 ASN A CA 1
ATOM 675 C C . ASN A 1 86 ? -6.576 9.701 -2.943 1.00 81.62 86 ASN A C 1
ATOM 677 O O . ASN A 1 86 ? -5.715 10.382 -3.510 1.00 81.62 86 ASN A O 1
ATOM 681 N N . GLN A 1 87 ? -6.497 9.445 -1.632 1.00 84.94 87 GLN A N 1
ATOM 682 C CA . GLN A 1 87 ? -5.396 9.928 -0.800 1.00 84.94 87 GLN A CA 1
ATOM 683 C C . GLN A 1 87 ? -4.060 9.397 -1.330 1.00 84.94 87 GLN A C 1
ATOM 685 O O . GLN A 1 87 ? -3.872 8.191 -1.495 1.00 84.94 87 GLN A O 1
ATOM 690 N N . LYS A 1 88 ? -3.111 10.306 -1.592 1.00 84.06 88 LYS A N 1
ATOM 691 C CA . LYS A 1 88 ? -1.743 9.982 -2.022 1.00 84.06 88 LYS A CA 1
ATOM 692 C C . LYS A 1 88 ? -0.908 9.473 -0.845 1.00 84.06 88 LYS A C 1
ATOM 694 O O . LYS A 1 88 ? -0.319 10.276 -0.130 1.00 84.06 88 LYS A O 1
ATOM 699 N N . LEU A 1 89 ? -0.870 8.152 -0.669 1.00 88.62 89 LEU A N 1
ATOM 700 C CA . LEU A 1 89 ? -0.010 7.454 0.294 1.00 88.62 89 LEU A CA 1
ATOM 701 C C . LEU A 1 89 ? 1.334 7.069 -0.345 1.00 88.62 89 LEU A C 1
ATOM 703 O O . LEU A 1 89 ? 1.381 6.730 -1.532 1.00 88.62 89 LEU A O 1
ATOM 707 N N . SER A 1 90 ? 2.423 7.120 0.429 1.00 91.56 90 SER A N 1
ATOM 708 C CA . SER A 1 90 ? 3.741 6.649 -0.019 1.00 91.56 90 SER A CA 1
ATOM 709 C C . SER A 1 90 ? 3.820 5.116 -0.030 1.00 91.56 90 SER A C 1
ATOM 711 O O . SER A 1 90 ? 3.001 4.433 0.588 1.00 91.56 90 SER A O 1
ATOM 713 N N . LYS A 1 91 ? 4.827 4.546 -0.717 1.00 92.81 91 LYS A N 1
ATOM 714 C CA . LYS A 1 91 ? 5.011 3.083 -0.736 1.00 92.81 91 LYS A CA 1
ATOM 715 C C . LYS A 1 91 ? 5.181 2.509 0.668 1.00 92.81 91 LYS A C 1
ATOM 717 O O . LYS A 1 91 ? 4.553 1.518 1.017 1.00 92.81 91 LYS A O 1
ATOM 722 N N . LEU A 1 92 ? 6.010 3.172 1.472 1.00 92.69 92 LEU A N 1
ATOM 723 C CA . LEU A 1 92 ? 6.325 2.746 2.828 1.00 92.69 92 LEU A CA 1
ATOM 724 C C . LEU A 1 92 ? 5.099 2.788 3.738 1.00 92.69 92 LEU A C 1
ATOM 726 O O . LEU A 1 92 ? 4.921 1.906 4.572 1.00 92.69 92 LEU A O 1
ATOM 730 N N . SER A 1 93 ? 4.244 3.792 3.596 1.00 91.94 93 SER A N 1
ATOM 731 C CA . SER A 1 93 ? 3.105 3.925 4.493 1.00 91.94 93 SER A CA 1
ATOM 732 C C . SER A 1 93 ? 1.957 3.010 4.175 1.00 91.94 93 SER A C 1
ATOM 734 O O . SER A 1 93 ? 1.386 2.482 5.117 1.00 91.94 93 SER A O 1
ATOM 736 N N . VAL A 1 94 ? 1.660 2.736 2.904 1.00 94.56 94 VAL A N 1
ATOM 737 C CA . VAL A 1 94 ? 0.708 1.660 2.579 1.00 94.56 94 VAL A CA 1
ATOM 738 C C . VAL A 1 94 ? 1.156 0.355 3.238 1.00 94.56 94 VAL A C 1
ATOM 740 O O . VAL A 1 94 ? 0.332 -0.314 3.847 1.00 94.56 94 VAL A O 1
ATOM 743 N N . LEU A 1 95 ? 2.458 0.033 3.203 1.00 95.94 95 LEU A N 1
ATOM 744 C CA . LEU A 1 95 ? 2.990 -1.155 3.881 1.00 95.94 95 LEU A CA 1
ATOM 745 C C . LEU A 1 95 ? 2.799 -1.084 5.404 1.00 95.94 95 LEU A C 1
ATOM 747 O O . LEU A 1 95 ? 2.314 -2.039 6.000 1.00 95.94 95 LEU A O 1
ATOM 751 N N . ARG A 1 96 ? 3.124 0.049 6.041 1.00 94.12 96 ARG A N 1
ATOM 752 C CA . ARG A 1 96 ? 2.947 0.226 7.496 1.00 94.12 96 ARG A CA 1
ATOM 753 C C . ARG A 1 96 ? 1.483 0.120 7.927 1.00 94.12 96 ARG A C 1
ATOM 755 O O . ARG A 1 96 ? 1.183 -0.585 8.887 1.00 94.12 96 ARG A O 1
ATOM 762 N N . ILE A 1 97 ? 0.583 0.801 7.217 1.00 94.81 97 ILE A N 1
ATOM 763 C CA . ILE A 1 97 ? -0.853 0.779 7.511 1.00 94.81 97 ILE A CA 1
ATOM 764 C C . ILE A 1 97 ? -1.395 -0.635 7.279 1.00 94.81 97 ILE A C 1
ATOM 766 O O . ILE A 1 97 ? -2.131 -1.124 8.126 1.00 94.81 97 ILE A O 1
ATOM 770 N N . ALA A 1 98 ? -0.988 -1.324 6.205 1.00 96.62 98 ALA A N 1
ATOM 771 C CA . ALA A 1 98 ? -1.389 -2.706 5.946 1.00 96.62 98 ALA A CA 1
ATOM 772 C C . ALA A 1 98 ? -1.017 -3.642 7.103 1.00 96.62 98 ALA A C 1
ATOM 774 O O . ALA A 1 98 ? -1.875 -4.382 7.574 1.00 96.62 98 ALA A O 1
ATOM 775 N N . CYS A 1 99 ? 0.217 -3.569 7.613 1.00 93.25 99 CYS A N 1
ATOM 776 C CA . CYS A 1 99 ? 0.639 -4.383 8.755 1.00 93.25 99 CYS A CA 1
ATOM 777 C C . CYS A 1 99 ? -0.223 -4.117 9.998 1.00 93.25 99 CYS A C 1
ATOM 779 O O . CYS A 1 99 ? -0.746 -5.052 10.602 1.00 93.25 99 CYS A O 1
ATOM 781 N N . SER A 1 100 ? -0.418 -2.843 10.354 1.00 92.75 100 SER A N 1
ATOM 782 C CA . SER A 1 100 ? -1.247 -2.466 11.507 1.00 92.75 100 SER A CA 1
ATOM 783 C C . SER A 1 100 ? -2.714 -2.869 11.319 1.00 92.75 100 SER A C 1
ATOM 785 O O . SER A 1 100 ? -3.393 -3.237 12.278 1.00 92.75 100 SER A O 1
ATOM 787 N N . TYR A 1 101 ? -3.214 -2.810 10.085 1.00 95.44 101 TYR A N 1
ATOM 788 C CA . TYR A 1 101 ? -4.592 -3.150 9.763 1.00 95.44 101 TYR A CA 1
ATOM 789 C C . TYR A 1 101 ? -4.839 -4.657 9.820 1.00 95.44 101 TYR A C 1
ATOM 791 O O . TYR A 1 101 ? -5.839 -5.065 10.402 1.00 95.44 101 TYR A O 1
ATOM 799 N N . ILE A 1 102 ? -3.908 -5.481 9.321 1.00 94.06 102 ILE A N 1
ATOM 800 C CA . ILE A 1 102 ? -3.964 -6.943 9.476 1.00 94.06 102 ILE A CA 1
ATOM 801 C C . ILE A 1 102 ? -4.067 -7.303 10.961 1.00 94.06 102 ILE A C 1
ATOM 803 O O . ILE A 1 102 ? -4.988 -8.018 11.335 1.00 94.06 102 ILE A O 1
ATOM 807 N N . LEU A 1 103 ? -3.201 -6.747 11.818 1.00 90.69 103 LEU A N 1
ATOM 808 C CA . LEU A 1 103 ? -3.259 -6.990 13.267 1.00 90.69 103 LEU A CA 1
ATOM 809 C C . LEU A 1 103 ? -4.612 -6.596 13.873 1.00 90.69 103 LEU A C 1
ATOM 811 O O . LEU A 1 103 ? -5.174 -7.338 14.675 1.00 90.69 103 LEU A O 1
ATOM 815 N N . THR A 1 104 ? -5.158 -5.454 13.457 1.00 93.19 104 THR A N 1
ATOM 816 C CA . THR A 1 104 ? -6.463 -4.976 13.934 1.00 93.19 104 THR A CA 1
ATOM 817 C C . THR A 1 104 ? -7.590 -5.920 13.515 1.00 93.19 104 THR A C 1
ATOM 819 O O . THR A 1 104 ? -8.393 -6.321 14.352 1.00 93.19 104 THR A O 1
ATOM 822 N N . LEU A 1 105 ? -7.643 -6.317 12.240 1.00 93.56 105 LEU A N 1
ATOM 823 C CA . LEU A 1 105 ? -8.649 -7.256 11.734 1.00 93.56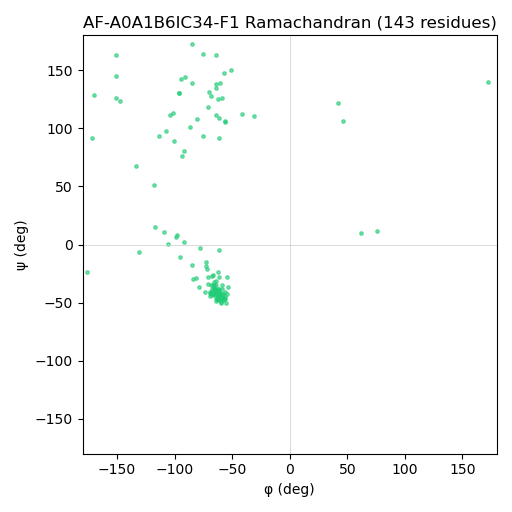 105 LEU A CA 1
ATOM 824 C C . LEU A 1 105 ? -8.537 -8.622 12.407 1.00 93.56 105 LEU A C 1
ATOM 826 O O . LEU A 1 105 ? -9.551 -9.229 12.739 1.00 93.56 105 LEU A O 1
ATOM 830 N N . SER A 1 106 ? -7.317 -9.081 12.665 1.00 91.00 106 SER A N 1
ATOM 831 C CA . SER A 1 106 ? -7.089 -10.314 13.402 1.00 91.00 106 SER A CA 1
ATOM 832 C C . SER A 1 106 ? -7.637 -10.253 14.823 1.00 91.00 106 SER A C 1
ATOM 834 O O . SER A 1 106 ? -8.309 -11.190 15.245 1.00 91.00 106 SER A O 1
ATOM 836 N N . ARG A 1 107 ? -7.435 -9.132 15.530 1.00 89.19 107 ARG A N 1
ATOM 837 C CA . ARG A 1 107 ? -8.022 -8.903 16.860 1.00 89.19 107 ARG A CA 1
ATOM 838 C C . ARG A 1 107 ? -9.546 -8.936 16.820 1.00 89.19 107 ARG A C 1
ATOM 840 O O . ARG A 1 107 ? -10.150 -9.559 17.685 1.00 89.19 107 ARG A O 1
ATOM 847 N N . VAL A 1 108 ? -10.159 -8.321 15.805 1.00 90.38 108 VAL A N 1
ATOM 848 C CA . VAL A 1 108 ? -11.618 -8.386 15.589 1.00 90.38 108 VAL A CA 1
ATOM 849 C C . VAL A 1 108 ? -12.083 -9.826 15.352 1.00 90.38 108 VAL A C 1
ATOM 851 O O . VAL A 1 108 ? -13.133 -10.216 15.850 1.00 90.38 108 VAL A O 1
ATOM 854 N N . ALA A 1 109 ? -11.299 -10.623 14.626 1.00 90.25 109 ALA A N 1
ATOM 855 C CA . ALA A 1 109 ? -11.600 -12.024 14.341 1.00 90.25 109 ALA A CA 1
ATOM 856 C C . ALA A 1 109 ? -11.301 -12.986 15.511 1.00 90.25 109 ALA A C 1
ATOM 858 O O . ALA A 1 109 ? -11.562 -14.17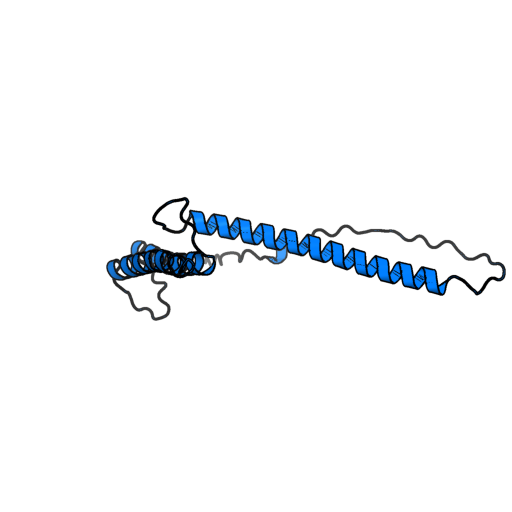9 15.382 1.00 90.25 109 ALA A O 1
ATOM 859 N N . GLY A 1 110 ? -10.749 -12.502 16.632 1.00 83.88 110 GLY A N 1
ATOM 860 C CA . GLY A 1 110 ? -10.331 -13.342 17.761 1.00 83.88 110 GLY A CA 1
ATOM 861 C C . GLY A 1 110 ? -9.026 -14.115 17.527 1.00 83.88 110 GLY A C 1
ATOM 862 O O . GLY A 1 110 ? -8.682 -14.988 18.320 1.00 83.88 110 GLY A O 1
ATOM 863 N N . ASN A 1 111 ? -8.285 -13.789 16.465 1.00 82.31 111 ASN A N 1
ATOM 864 C CA . ASN A 1 111 ? -7.008 -14.414 16.132 1.00 82.31 111 ASN A CA 1
ATOM 865 C C . ASN A 1 111 ? -5.838 -13.598 16.700 1.00 82.31 111 ASN A C 1
ATOM 867 O O . ASN A 1 111 ? -5.834 -12.366 16.642 1.00 82.31 111 ASN A O 1
ATOM 871 N N . ASP A 1 112 ? -4.796 -14.284 17.172 1.00 73.94 112 ASP A N 1
ATOM 872 C CA . ASP A 1 112 ? -3.583 -13.645 17.681 1.00 73.94 112 ASP A CA 1
ATOM 873 C C . ASP A 1 112 ? -2.434 -13.737 16.672 1.00 73.94 112 ASP A C 1
ATOM 875 O O . ASP A 1 112 ? -1.908 -14.815 16.402 1.00 73.94 112 ASP A O 1
ATOM 879 N N . TYR A 1 113 ? -2.053 -12.593 16.104 1.00 72.31 113 TYR A N 1
ATOM 880 C CA . TYR A 1 113 ? -0.877 -12.461 15.234 1.00 72.31 113 TYR A CA 1
ATOM 881 C C . TYR A 1 113 ? 0.168 -11.511 15.830 1.00 72.31 113 TYR A C 1
ATOM 883 O O . TYR A 1 113 ? 1.049 -11.044 15.104 1.00 72.31 113 TYR A O 1
ATOM 891 N N . SER A 1 114 ? 0.076 -11.181 17.126 1.00 70.06 114 SER A N 1
ATOM 892 C CA . SER A 1 114 ? 1.128 -10.385 17.753 1.00 70.06 114 SER A CA 1
ATOM 893 C C . SER A 1 114 ? 2.388 -11.228 17.892 1.00 70.06 114 SER A C 1
ATOM 895 O O . SER A 1 114 ? 2.340 -12.360 18.370 1.00 70.06 114 SER A O 1
ATOM 897 N N . ALA A 1 115 ? 3.527 -10.686 17.467 1.00 69.75 115 ALA A N 1
ATOM 898 C CA . ALA A 1 115 ? 4.798 -11.412 17.464 1.00 69.75 115 ALA A CA 1
ATOM 899 C C . ALA A 1 115 ? 5.260 -11.828 18.875 1.00 69.75 115 ALA A C 1
ATOM 901 O O . ALA A 1 115 ? 6.027 -12.773 19.022 1.00 69.75 115 ALA A O 1
ATOM 902 N N . ASP A 1 116 ? 4.789 -11.118 19.897 1.00 74.69 116 ASP A N 1
ATOM 903 C CA . ASP A 1 116 ? 5.084 -11.310 21.317 1.00 74.69 116 ASP A CA 1
ATOM 904 C C . ASP A 1 116 ? 3.923 -11.956 22.098 1.00 74.69 116 ASP A C 1
ATOM 906 O O . ASP A 1 116 ? 4.026 -12.126 23.311 1.00 74.69 116 ASP A O 1
ATOM 910 N N . GLY A 1 117 ? 2.806 -12.282 21.434 1.00 69.88 117 GLY A N 1
ATOM 911 C CA . GLY A 1 117 ? 1.578 -12.734 22.097 1.00 69.88 117 GLY A CA 1
ATOM 912 C C . GLY A 1 117 ? 0.960 -11.696 23.041 1.00 69.88 117 GLY A C 1
ATOM 913 O O . GLY A 1 117 ? 0.036 -12.024 23.787 1.00 69.88 117 GLY A O 1
ATOM 914 N N . SER A 1 118 ? 1.441 -10.444 23.031 1.00 67.88 118 SER A N 1
ATOM 915 C CA . SER A 1 118 ? 0.732 -9.362 23.699 1.00 67.88 118 SER A CA 1
ATOM 916 C C . SER A 1 118 ? -0.609 -9.250 22.995 1.00 67.88 118 SER A C 1
ATOM 918 O O . SER A 1 118 ? -0.678 -9.197 21.767 1.00 67.88 118 SER A O 1
ATOM 920 N N . GLN A 1 119 ? -1.696 -9.323 23.753 1.00 68.81 119 GLN A N 1
ATOM 921 C CA . GLN A 1 119 ? -3.028 -9.104 23.220 1.00 68.81 119 GLN A CA 1
ATOM 922 C C . GLN A 1 119 ? -3.408 -7.644 23.414 1.00 68.81 119 GLN A C 1
ATOM 924 O O . GLN A 1 119 ? -4.163 -7.365 24.346 1.00 68.81 119 GLN A O 1
ATOM 929 N N . PRO A 1 120 ? -2.880 -6.690 22.606 1.00 79.50 120 PRO A N 1
ATOM 930 C CA . PRO A 1 120 ? -3.266 -5.309 22.772 1.00 79.50 120 PRO A CA 1
ATOM 931 C C . PRO A 1 120 ? -4.774 -5.206 22.555 1.00 79.50 120 PRO A C 1
ATOM 933 O O . PRO A 1 120 ? -5.326 -5.863 21.657 1.00 79.50 120 PRO A O 1
ATOM 936 N N . PRO A 1 121 ? -5.453 -4.398 23.377 1.00 87.12 121 PRO A N 1
ATOM 937 C CA . PRO A 1 121 ? -6.874 -4.177 23.223 1.00 87.12 121 PRO A CA 1
ATOM 938 C C . PRO A 1 121 ? -7.163 -3.646 21.817 1.00 87.12 121 PRO A C 1
ATOM 940 O O . PRO A 1 121 ? -6.367 -2.921 21.212 1.00 87.12 121 PRO A O 1
ATOM 943 N N . LEU A 1 122 ? -8.335 -3.999 21.287 1.00 88.62 122 LEU A N 1
ATOM 944 C CA . LEU A 1 122 ? -8.747 -3.593 19.943 1.00 88.62 122 LEU A CA 1
ATOM 945 C C . LEU A 1 122 ? -8.671 -2.069 19.751 1.00 88.62 122 LEU A C 1
ATOM 947 O O . LEU A 1 122 ? -8.274 -1.609 18.682 1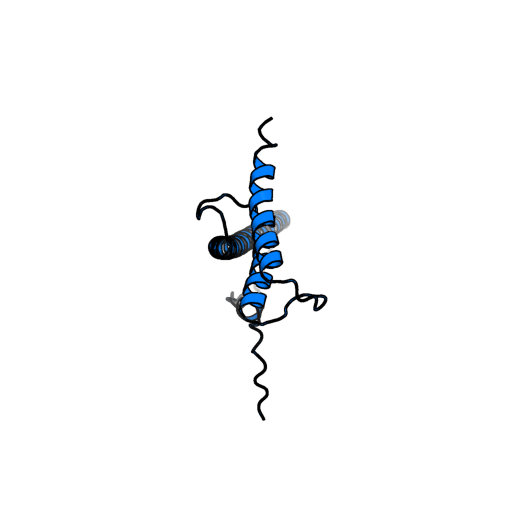.00 88.62 122 LEU A O 1
ATOM 951 N N . SER A 1 123 ? -9.000 -1.297 20.791 1.00 91.62 123 SER A N 1
ATOM 952 C CA . SER A 1 123 ? -8.905 0.166 20.789 1.00 91.62 123 SER A CA 1
ATOM 953 C C . SER A 1 123 ? -7.497 0.659 20.455 1.00 91.62 123 SER A C 1
ATOM 955 O O . SER A 1 123 ? -7.338 1.506 19.583 1.00 91.62 123 SER A O 1
ATOM 957 N N . GLU A 1 124 ? -6.467 0.066 21.060 1.00 91.19 124 GLU A N 1
ATOM 958 C CA . GLU A 1 124 ? -5.075 0.436 20.802 1.00 91.19 124 GLU A CA 1
ATOM 959 C C . GLU A 1 124 ? -4.665 0.114 19.358 1.00 91.19 124 GLU A C 1
ATOM 961 O O . GLU A 1 124 ? -3.977 0.900 18.703 1.00 91.19 124 GLU A O 1
ATOM 966 N N . CYS A 1 125 ? -5.129 -1.015 18.819 1.00 91.38 125 CYS A N 1
ATOM 967 C CA . CYS A 1 125 ? -4.865 -1.386 17.429 1.00 91.38 125 CYS A CA 1
ATOM 968 C C . CYS A 1 125 ? -5.464 -0.364 16.449 1.00 91.38 125 CYS A C 1
ATOM 970 O O . CYS A 1 125 ? -4.784 0.090 15.523 1.00 91.38 125 CYS A O 1
ATOM 972 N N . VAL A 1 126 ? -6.712 0.050 16.688 1.00 93.25 126 VAL A N 1
ATOM 973 C CA . VAL A 1 126 ? -7.403 1.074 15.888 1.00 93.25 126 VAL A CA 1
ATOM 974 C C . VAL A 1 126 ? -6.704 2.433 15.997 1.00 93.25 126 VAL A C 1
ATOM 976 O O . VAL A 1 126 ? -6.517 3.115 14.981 1.00 93.25 126 VAL A O 1
ATOM 979 N N . ASP A 1 127 ? -6.253 2.811 17.193 1.00 93.56 127 ASP A N 1
ATOM 980 C CA . ASP A 1 127 ? -5.493 4.043 17.417 1.00 93.56 127 ASP A CA 1
ATOM 981 C C . ASP A 1 127 ? -4.160 4.028 16.663 1.00 93.56 127 ASP A C 1
ATOM 983 O O . ASP A 1 127 ? -3.768 5.027 16.053 1.00 93.56 127 ASP A O 1
ATOM 987 N N . ASN A 1 128 ? -3.478 2.882 16.635 1.00 91.31 128 ASN A N 1
ATOM 988 C CA . ASN A 1 128 ? -2.224 2.705 15.909 1.00 91.31 128 ASN A CA 1
ATOM 989 C C . ASN A 1 128 ? -2.413 2.835 14.390 1.00 91.31 128 ASN A C 1
ATOM 991 O O . ASN A 1 128 ? -1.630 3.538 13.737 1.00 91.31 128 ASN A O 1
ATOM 995 N N . VAL A 1 129 ? -3.476 2.248 13.823 1.00 93.56 129 VAL A N 1
ATOM 996 C CA . VAL A 1 129 ? -3.837 2.440 12.405 1.00 93.56 129 VAL A CA 1
ATOM 997 C C . VAL A 1 129 ? -4.104 3.921 12.129 1.00 93.56 129 VAL A C 1
ATOM 999 O O . VAL A 1 129 ? -3.505 4.502 11.221 1.00 93.56 129 VAL A O 1
ATOM 1002 N N . SER A 1 130 ? -4.936 4.560 12.952 1.00 93.50 130 SER A N 1
ATOM 1003 C CA . SER A 1 130 ? -5.322 5.969 12.802 1.00 93.50 130 SER A CA 1
ATOM 1004 C C . SER A 1 130 ? -4.118 6.909 12.874 1.00 93.50 130 SER A C 1
ATOM 1006 O O . SER A 1 130 ? -3.937 7.769 12.007 1.00 93.50 130 SER A O 1
ATOM 1008 N N . ARG A 1 131 ? -3.229 6.705 13.854 1.00 91.62 131 ARG A N 1
ATOM 1009 C CA . ARG A 1 131 ? -1.979 7.463 14.002 1.00 91.62 131 ARG A CA 1
ATOM 1010 C C . ARG A 1 131 ? -1.083 7.295 12.776 1.00 91.62 131 ARG A C 1
ATOM 1012 O O . ARG A 1 131 ? -0.512 8.273 12.294 1.00 91.62 131 ARG A O 1
ATOM 1019 N N . THR A 1 132 ? -0.989 6.081 12.240 1.00 90.25 132 THR A N 1
ATOM 1020 C CA . THR A 1 132 ? -0.170 5.790 11.054 1.00 90.25 132 THR A CA 1
ATOM 1021 C C . THR A 1 132 ? -0.700 6.514 9.813 1.00 90.25 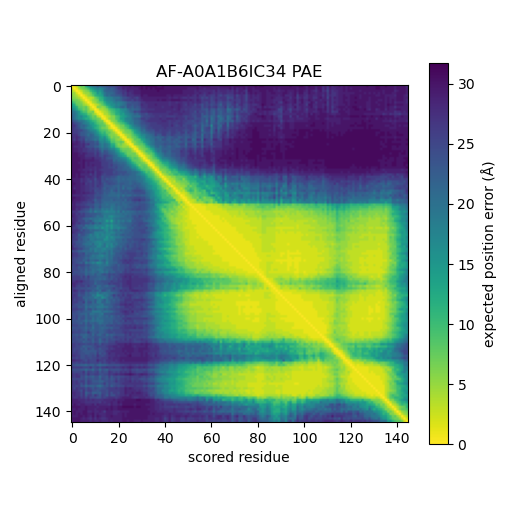132 THR A C 1
ATOM 1023 O O . THR A 1 132 ? 0.088 7.097 9.068 1.00 90.25 132 THR A O 1
ATOM 1026 N N . ILE A 1 133 ? -2.023 6.567 9.619 1.00 90.94 133 ILE A N 1
ATOM 1027 C CA . ILE A 1 133 ? -2.645 7.315 8.512 1.00 90.94 133 ILE A CA 1
ATOM 1028 C C . ILE A 1 133 ? -2.409 8.832 8.669 1.00 90.94 133 ILE A C 1
ATOM 1030 O O . ILE A 1 133 ? -2.143 9.523 7.684 1.00 90.94 133 ILE A O 1
ATOM 1034 N N . GLN A 1 134 ? -2.452 9.368 9.895 1.00 87.06 134 GLN A N 1
ATOM 1035 C CA . GLN A 1 134 ? -2.230 10.798 10.164 1.00 87.06 134 GLN A CA 1
ATOM 1036 C C . GLN A 1 134 ? -0.795 11.261 9.899 1.00 87.06 134 GLN A C 1
ATOM 1038 O O . GLN A 1 134 ? -0.581 12.353 9.364 1.00 87.06 134 GLN A O 1
ATOM 1043 N N . LEU A 1 135 ? 0.200 10.454 10.279 1.00 79.31 135 LEU A N 1
ATOM 1044 C CA . LEU A 1 135 ? 1.617 10.802 10.124 1.00 79.31 135 LEU A CA 1
ATOM 1045 C C . LEU A 1 135 ? 2.008 11.011 8.652 1.00 79.31 135 LEU A C 1
ATOM 1047 O O . LEU A 1 135 ? 2.857 11.852 8.351 1.00 79.31 135 LEU A O 1
ATOM 1051 N N . GLU A 1 136 ? 1.317 10.350 7.725 1.00 68.31 136 GLU A N 1
ATOM 1052 C CA . GLU A 1 136 ? 1.505 10.550 6.287 1.00 68.31 136 GLU A CA 1
ATOM 1053 C C . GLU A 1 136 ? 1.106 11.938 5.788 1.00 68.31 136 GLU A C 1
ATOM 1055 O O . GLU A 1 136 ? 1.737 12.474 4.875 1.00 68.31 136 GLU A O 1
ATOM 1060 N N . GLY A 1 137 ? 0.099 12.564 6.402 1.00 60.47 137 GLY A N 1
ATOM 1061 C CA . GLY A 1 137 ? -0.300 13.928 6.051 1.00 60.47 137 GLY A CA 1
ATOM 1062 C C . GLY A 1 137 ? 0.798 14.956 6.342 1.00 60.47 137 GLY A C 1
ATOM 1063 O O . GLY A 1 137 ? 0.943 15.936 5.610 1.00 60.47 137 GLY A O 1
ATOM 1064 N N . LYS A 1 138 ? 1.615 14.715 7.377 1.00 56.75 138 LYS A N 1
ATOM 1065 C CA . LYS A 1 138 ? 2.655 15.646 7.848 1.00 56.75 138 LYS A CA 1
ATOM 1066 C C . LYS A 1 138 ? 3.950 15.573 7.038 1.00 56.75 138 LYS A C 1
ATOM 1068 O O . LYS A 1 138 ? 4.620 16.591 6.894 1.00 56.75 138 LYS A O 1
ATOM 1073 N N . LEU A 1 139 ? 4.276 14.419 6.451 1.00 54.59 139 LEU 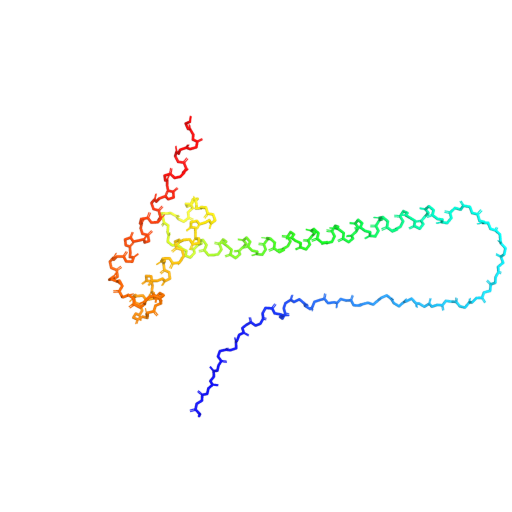A N 1
ATOM 1074 C CA . LEU A 1 139 ? 5.474 14.256 5.614 1.00 54.59 139 LEU A CA 1
ATOM 1075 C C . LEU A 1 139 ? 5.417 15.071 4.315 1.00 54.59 139 LEU A C 1
ATOM 1077 O O . LEU A 1 139 ? 6.456 15.455 3.787 1.00 54.59 139 LEU A O 1
ATOM 1081 N N . ARG A 1 140 ? 4.216 15.372 3.809 1.00 55.09 140 ARG A N 1
ATOM 1082 C CA . ARG A 1 140 ? 4.052 16.181 2.592 1.00 55.09 140 ARG A CA 1
ATOM 1083 C C . ARG A 1 140 ? 4.095 17.684 2.852 1.00 55.09 140 ARG A C 1
ATOM 1085 O O . ARG A 1 140 ? 4.542 18.411 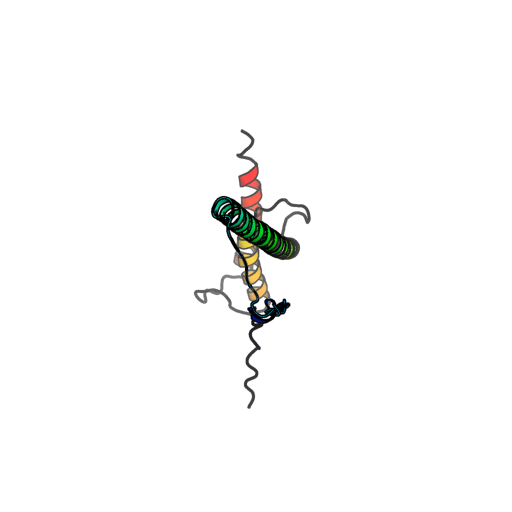1.981 1.00 55.09 140 ARG A O 1
ATOM 1092 N N . LYS A 1 141 ? 3.680 18.147 4.037 1.00 52.81 141 LYS A N 1
ATOM 1093 C CA . LYS A 1 141 ? 3.593 19.586 4.338 1.00 52.81 141 LYS A CA 1
ATOM 1094 C C . LYS A 1 141 ? 4.959 20.256 4.536 1.00 52.81 141 LYS A C 1
ATOM 1096 O O . LYS A 1 141 ? 5.052 21.462 4.416 1.00 52.81 141 LYS A O 1
ATOM 1101 N N . LYS A 1 142 ? 6.014 19.479 4.798 1.00 53.03 142 LYS A N 1
ATOM 1102 C CA . LYS A 1 142 ? 7.369 19.995 5.048 1.00 53.03 142 LYS A CA 1
ATOM 1103 C C . LYS A 1 142 ? 8.250 20.097 3.792 1.00 53.03 142 LYS A C 1
ATOM 1105 O O . LYS A 1 142 ? 9.430 20.386 3.917 1.00 53.03 142 LYS A O 1
ATOM 1110 N N . LYS A 1 143 ? 7.729 19.768 2.601 1.00 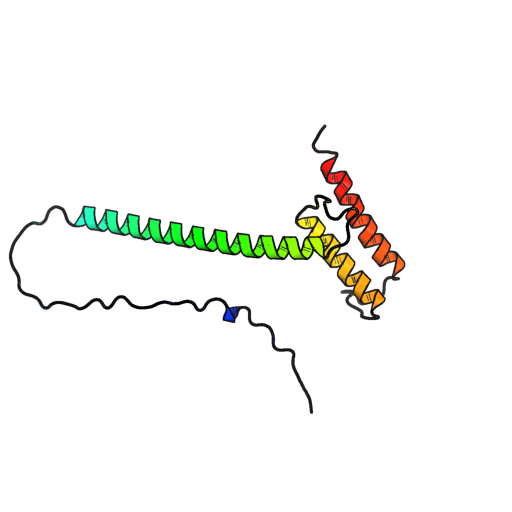48.94 143 LYS A N 1
ATOM 1111 C CA . LYS A 1 143 ? 8.506 19.814 1.346 1.00 48.94 143 LYS A CA 1
ATOM 1112 C C . LYS A 1 143 ? 8.327 21.129 0.573 1.00 48.94 143 LYS A C 1
ATOM 1114 O O . LYS A 1 143 ? 9.082 21.353 -0.366 1.00 48.94 143 LYS A O 1
ATOM 1119 N N . ASP A 1 144 ? 7.368 21.960 0.975 1.00 53.91 144 ASP A N 1
ATOM 1120 C CA . ASP A 1 144 ? 6.985 23.182 0.259 1.00 53.91 144 ASP A CA 1
ATOM 1121 C C . ASP A 1 144 ? 7.394 24.482 0.997 1.00 53.91 144 ASP A C 1
ATOM 1123 O O . ASP A 1 144 ? 6.971 25.555 0.577 1.00 53.91 144 ASP A O 1
ATOM 1127 N N . ASP A 1 145 ? 8.225 24.388 2.047 1.00 44.84 145 ASP A N 1
ATOM 1128 C CA . ASP A 1 145 ? 8.907 25.511 2.726 1.00 44.84 145 ASP A CA 1
ATOM 1129 C C . ASP A 1 145 ? 10.428 25.404 2.506 1.00 44.84 145 ASP A C 1
ATOM 1131 O O . ASP A 1 145 ? 11.088 26.454 2.339 1.00 44.84 145 ASP A O 1
#

Foldseek 3Di:
DDDPPPPDPPPVPPPDDDDDDDDDDDDDDDDDDDDPDDPVVVVVVVVVVVVVVVVVVVVVVVVVVVVVVVVVLLVLLCVFDAPDSPDDADSVLSVVLSVLVVCLVCLVVVHDPPPVSPSPPSVVSVVSSVVSNVVRVVVVVVPPD

Mean predicted aligned error: 16.24 Å

Organism: NCBI:txid320908

pLDDT: mean 73.6, std 21.64, range [37.19, 98.44]

Secondary structure (DSSP, 8-state):
----------GGGG----------PPPPP-------SSHHHHHHHHHHHHHHHHHHHHHHHHHHHHHHHHHHHHHHHHHS--SSTT----HHHHHHHHHHHHHHHHHHTT----TT-----HHHHHHHHHHHHHHHHHHHHTS--

Sequence (145 aa):
DSGDRLRVFSVESLIRDRPGTSTVTDPAAAGTDKKKGTSIQSQQRNYKNMTRERRIEANARERTRVHTISAAFDTLRRAVPAYSHNQKLSKLSVLRIACSYILTLSRVAGNDYSADGSQPPLSECVDNVSRTIQLEGKLRKKKDD

Radius of gyration: 28.4 Å; Cα contacts (8 Å, |Δi|>4): 47; chains: 1; bounding box: 54×64×76 Å

Solvent-accessible surface area (backbone atoms only — not comparable to full-atom values): 9380 Å² total; per-residue (Å²): 140,82,86,84,72,76,76,73,81,63,80,73,74,80,77,74,85,78,81,83,81,82,85,80,79,84,78,81,91,81,89,83,83,90,82,93,84,64,63,68,65,54,53,55,50,49,54,53,47,54,53,49,49,54,49,51,51,52,51,52,51,50,52,51,52,50,51,54,52,50,54,54,50,53,52,51,52,72,74,40,91,67,99,43,98,80,60,89,70,54,77,69,50,47,54,52,39,42,55,38,43,52,53,34,54,30,49,76,70,73,45,87,77,47,94,80,69,63,78,74,54,65,68,59,35,52,49,52,32,52,52,54,59,53,54,58,63,56,69,61,67,70,73,83,118